Protein AF-A0A8T6V7D7-F1 (afdb_monomer)

Nearest PDB structures (foldseek):
  4m6a-assembly2_D  TM=6.029E-01  e=1.466E+00  synthetic construct
  4m6a-assembly5_J  TM=5.758E-01  e=1.054E+00  synthetic construct
  7y8i-assembly5_E  TM=4.824E-01  e=4.650E+00  Chelicerata
  4uwq-assembly1_K  TM=4.595E-01  e=7.217E+00  Thermus thermophilus HB27
  5j7k-assembly2_G  TM=4.296E-01  e=8.992E+00  synthetic construct

pLDDT: mean 87.3, std 9.47, range [51.34, 97.5]

Solvent-accessible surface area (backbone atoms only — not comparable to full-atom values): 4732 Å² total; per-residue (Å²): 132,92,47,72,46,80,86,77,84,90,76,86,88,80,81,48,80,43,42,38,21,30,49,29,38,23,82,88,38,101,68,58,44,66,58,76,28,74,78,41,51,90,52,80,62,32,76,70,87,69,74,58,72,25,32,40,36,41,34,33,24,41,96,90,39,79,77,47,74,51,75,47,75,50,84,114

Foldseek 3Di:
DFDWAADDDPDDPQPFPWKKKWKADAPPWPDGGTDIDTPGDPDVRDTDDDADFIKMKMFGHHPNDGPDMDMDTDHD

Secondary structure (DSSP, 8-state):
---EE----S---S--SEEEEEEE--TTSSS----EEESS-SSSSEE----S-EEEEEEEEETTEEEEEEEEEE--

Mean predicted aligned error: 4.6 Å

Radius of gyration: 12.96 Å; Cα contacts (8 Å, |Δi|>4): 155; chains: 1; bounding box: 33×19×40 Å

Structure (mmCIF, N/CA/C/O backbone):
data_AF-A0A8T6V7D7-F1
#
_entry.id   AF-A0A8T6V7D7-F1
#
loop_
_atom_site.group_PDB
_atom_site.id
_atom_site.type_symbol
_atom_site.label_atom_id
_atom_site.label_alt_id
_atom_site.label_comp_id
_atom_site.label_asym_id
_atom_site.label_entity_id
_atom_site.label_seq_id
_atom_site.pdbx_PDB_ins_code
_atom_site.Cartn_x
_atom_site.Cartn_y
_atom_site.Cartn_z
_atom_site.occupancy
_atom_site.B_iso_or_equiv
_atom_site.auth_seq_id
_atom_site.auth_comp_id
_atom_site.auth_asym_id
_atom_site.auth_atom_id
_atom_site.pdbx_PDB_model_num
ATOM 1 N N . MET A 1 1 ? 6.834 9.903 -22.872 1.00 51.34 1 MET A N 1
ATOM 2 C CA . MET A 1 1 ? 5.487 10.263 -22.384 1.00 51.34 1 MET A CA 1
ATOM 3 C C . MET A 1 1 ? 5.435 9.860 -20.922 1.00 51.34 1 MET A C 1
ATOM 5 O O .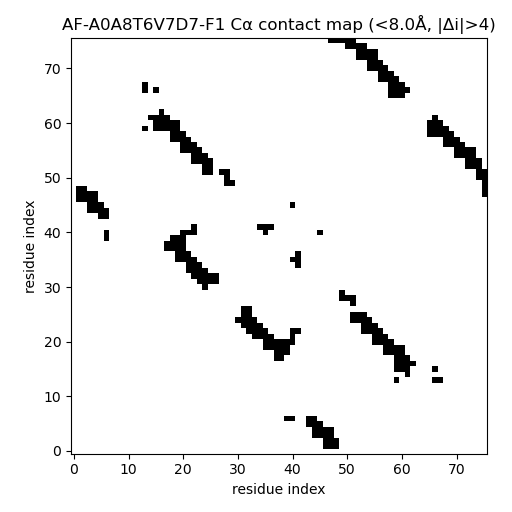 MET A 1 1 ? 5.348 8.671 -20.641 1.00 51.34 1 MET A O 1
ATOM 9 N N . ASP A 1 2 ? 5.588 10.807 -20.001 1.00 63.03 2 ASP A N 1
ATOM 10 C CA . ASP A 1 2 ? 5.504 10.546 -18.562 1.00 63.03 2 ASP A CA 1
ATOM 11 C C . ASP A 1 2 ? 4.041 10.285 -18.184 1.00 63.03 2 ASP A C 1
ATOM 13 O O . ASP A 1 2 ? 3.232 11.209 -18.090 1.00 63.03 2 ASP A O 1
ATOM 17 N N . ARG A 1 3 ? 3.678 9.009 -18.027 1.00 72.62 3 ARG A N 1
ATOM 18 C CA . ARG A 1 3 ? 2.346 8.618 -17.563 1.00 72.62 3 ARG A CA 1
ATOM 19 C C . ARG A 1 3 ? 2.275 8.882 -16.059 1.00 72.62 3 ARG A C 1
ATOM 21 O O . ARG A 1 3 ? 3.100 8.370 -15.301 1.00 72.62 3 ARG A O 1
ATOM 28 N N . LYS A 1 4 ? 1.320 9.717 -15.655 1.00 81.81 4 LYS A N 1
ATOM 29 C CA . LYS A 1 4 ? 1.038 10.036 -14.254 1.00 81.81 4 LYS A CA 1
ATOM 30 C C . LYS A 1 4 ? -0.125 9.181 -13.768 1.00 81.81 4 LYS A C 1
ATOM 32 O O . LYS A 1 4 ? -1.104 9.024 -14.498 1.00 81.81 4 LYS A O 1
ATOM 37 N N . ILE A 1 5 ? -0.001 8.631 -12.568 1.00 85.38 5 ILE A N 1
ATOM 38 C CA . ILE A 1 5 ? -1.024 7.814 -11.919 1.00 85.38 5 ILE A CA 1
ATOM 39 C C . ILE A 1 5 ? -1.403 8.486 -10.604 1.00 85.38 5 ILE A C 1
ATOM 41 O O . ILE A 1 5 ? -0.540 8.793 -9.787 1.00 85.38 5 ILE A O 1
ATOM 45 N N . GLU A 1 6 ? -2.700 8.698 -10.407 1.00 88.50 6 GLU A N 1
ATOM 46 C CA . GLU A 1 6 ? -3.262 9.189 -9.151 1.00 88.50 6 GLU A CA 1
ATOM 47 C C . GLU A 1 6 ? -3.965 8.039 -8.433 1.00 88.50 6 GLU A C 1
ATOM 49 O O . GLU A 1 6 ? -4.775 7.325 -9.034 1.00 88.50 6 GLU A O 1
ATOM 54 N N . PHE A 1 7 ? -3.676 7.870 -7.145 1.00 88.62 7 PHE A N 1
ATOM 55 C CA . PHE A 1 7 ? -4.333 6.877 -6.300 1.00 88.62 7 PHE A CA 1
ATOM 56 C C . PHE A 1 7 ? -5.271 7.575 -5.328 1.00 88.62 7 PHE A C 1
ATOM 58 O O . PHE A 1 7 ? -4.889 8.524 -4.650 1.00 88.62 7 PHE A O 1
ATOM 65 N N . ARG A 1 8 ? -6.523 7.117 -5.270 1.00 91.00 8 ARG A N 1
ATOM 66 C CA . ARG A 1 8 ? -7.559 7.716 -4.425 1.00 91.00 8 ARG A CA 1
ATOM 67 C C . ARG A 1 8 ? -8.445 6.636 -3.826 1.00 91.00 8 ARG A C 1
ATOM 69 O O . ARG A 1 8 ? -8.655 5.590 -4.436 1.00 91.00 8 ARG A O 1
ATOM 76 N N . ILE A 1 9 ? -8.996 6.920 -2.651 1.00 90.69 9 ILE A N 1
ATOM 77 C CA . ILE A 1 9 ? -10.068 6.120 -2.056 1.00 90.69 9 ILE A CA 1
ATOM 78 C C . ILE A 1 9 ? -11.385 6.641 -2.632 1.00 90.69 9 ILE A C 1
ATOM 80 O O . ILE A 1 9 ? -11.748 7.793 -2.414 1.00 90.69 9 ILE A O 1
ATOM 84 N N . SER A 1 10 ? -12.076 5.817 -3.419 1.00 89.06 10 SER A N 1
ATOM 85 C CA . SER A 1 10 ? -13.345 6.208 -4.053 1.00 89.06 10 SER A CA 1
ATOM 86 C C . SER A 1 10 ? -14.539 6.119 -3.104 1.00 89.06 10 SER A C 1
ATOM 88 O O . SER A 1 10 ? -15.526 6.826 -3.281 1.00 89.06 10 SER A O 1
ATOM 90 N N . THR A 1 11 ? -14.477 5.230 -2.116 1.00 87.62 11 THR A N 1
ATOM 91 C CA . THR A 1 11 ? -15.523 5.047 -1.109 1.00 87.62 11 THR A CA 1
ATOM 92 C C . THR A 1 11 ? -14.869 4.590 0.182 1.00 87.62 11 THR A C 1
ATOM 94 O O . THR A 1 11 ? -13.990 3.729 0.155 1.00 87.62 11 THR A O 1
ATOM 97 N N . ASP A 1 12 ? -15.292 5.181 1.292 1.00 89.19 12 ASP A N 1
ATOM 98 C CA . ASP A 1 12 ? -14.759 4.920 2.620 1.00 89.19 12 ASP A CA 1
ATOM 99 C C . ASP A 1 12 ? -15.911 4.766 3.614 1.00 89.19 12 ASP A C 1
ATOM 101 O O . ASP A 1 12 ? -16.643 5.718 3.869 1.00 89.19 12 ASP A O 1
ATOM 105 N N . ASP A 1 13 ? -16.044 3.558 4.157 1.00 91.06 13 ASP A N 1
ATOM 106 C CA . ASP A 1 13 ? -16.911 3.238 5.298 1.00 91.06 13 ASP A CA 1
ATOM 107 C C . ASP A 1 13 ? -16.105 2.532 6.406 1.00 91.06 13 ASP A C 1
ATOM 109 O O . ASP A 1 13 ? -16.626 1.794 7.238 1.00 91.06 13 ASP A O 1
ATOM 113 N N . THR A 1 14 ? -14.778 2.695 6.401 1.00 91.50 14 THR A N 1
ATOM 114 C CA . THR A 1 14 ? -13.923 2.012 7.380 1.00 91.50 14 THR A CA 1
ATOM 115 C C . THR A 1 14 ? -13.952 2.723 8.726 1.00 91.50 14 THR A C 1
ATOM 117 O O . THR A 1 14 ? -13.741 2.079 9.753 1.00 91.50 14 THR A O 1
ATOM 120 N N . GLY A 1 15 ? -14.207 4.040 8.712 1.00 92.25 15 GLY A N 1
ATOM 121 C CA . GLY A 1 15 ? -14.101 4.978 9.831 1.00 92.25 15 GLY A CA 1
ATOM 122 C C . GLY A 1 15 ? -12.697 5.039 10.447 1.00 92.25 15 GLY A C 1
ATOM 123 O O . GLY A 1 15 ? -12.573 5.165 11.666 1.00 92.25 15 GLY A O 1
ATOM 124 N N . ALA A 1 16 ? -11.660 4.832 9.641 1.00 95.31 16 ALA A N 1
ATOM 125 C CA . ALA A 1 16 ? -10.274 4.964 10.063 1.00 95.31 16 ALA A CA 1
ATOM 126 C C . ALA A 1 16 ? -9.918 6.408 10.449 1.00 95.31 16 ALA A C 1
ATOM 128 O O . ALA A 1 16 ? -10.444 7.365 9.884 1.00 95.31 16 ALA A O 1
ATOM 129 N N . ASP A 1 17 ? -8.964 6.547 11.367 1.00 95.44 17 ASP A N 1
ATOM 130 C CA . ASP A 1 17 ? -8.374 7.833 11.756 1.00 95.44 17 ASP A CA 1
ATOM 131 C C . ASP A 1 17 ? -7.305 8.281 10.748 1.00 95.44 17 ASP A C 1
ATOM 133 O O . ASP A 1 17 ? -7.038 9.470 10.574 1.00 95.44 17 ASP A O 1
ATOM 137 N N . LEU A 1 18 ? -6.655 7.311 10.096 1.00 95.00 18 LEU A N 1
ATOM 138 C CA . LEU A 1 18 ? -5.522 7.536 9.210 1.00 95.00 18 LEU A CA 1
ATOM 139 C C . LEU A 1 18 ? -5.486 6.509 8.080 1.00 95.00 18 LEU A C 1
ATOM 141 O O . LEU A 1 18 ? -5.688 5.316 8.292 1.00 95.00 18 LEU A O 1
ATOM 145 N N . TYR A 1 19 ? -5.099 6.970 6.894 1.00 95.94 19 TYR A N 1
ATOM 146 C CA . TYR A 1 19 ? -4.732 6.106 5.779 1.00 95.94 19 TYR A CA 1
ATOM 147 C C . TYR A 1 19 ? -3.236 6.132 5.548 1.00 95.94 19 TYR A C 1
ATOM 149 O O . TYR A 1 19 ? -2.640 7.203 5.456 1.00 95.94 19 TYR A O 1
ATOM 157 N N . LYS A 1 20 ? -2.632 4.956 5.414 1.00 96.88 20 LYS A N 1
ATOM 158 C CA . LYS A 1 20 ? -1.231 4.806 5.029 1.00 96.8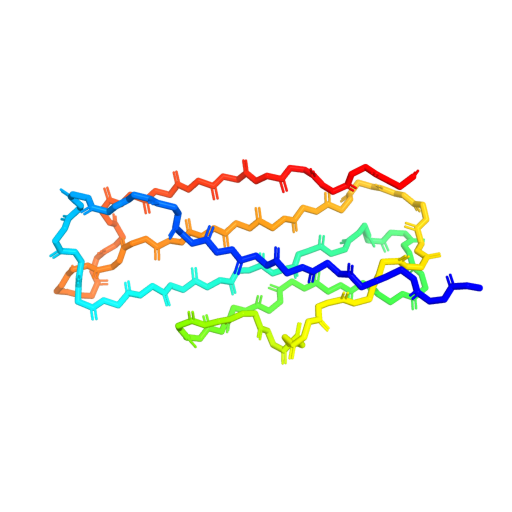8 20 LYS A CA 1
ATOM 159 C C . LYS A 1 20 ? -1.141 4.211 3.636 1.00 96.88 20 LYS A C 1
ATOM 161 O O . LYS A 1 20 ? -1.885 3.292 3.309 1.00 96.88 20 LYS A O 1
ATOM 166 N N . TRP A 1 21 ? -0.208 4.694 2.835 1.00 96.12 21 TRP A N 1
ATOM 167 C CA . TRP A 1 21 ? -0.021 4.271 1.454 1.00 96.12 21 TRP A CA 1
ATOM 168 C C . TRP A 1 21 ? 1.381 3.744 1.247 1.00 96.12 21 TRP A C 1
ATOM 170 O O . TRP A 1 21 ? 2.356 4.400 1.599 1.00 96.12 21 TRP A O 1
ATOM 180 N N . LYS A 1 22 ? 1.482 2.568 0.641 1.00 95.00 22 LYS A N 1
ATOM 181 C CA . LYS A 1 22 ? 2.733 1.958 0.221 1.00 95.00 22 LYS A CA 1
ATOM 182 C C . LYS A 1 22 ? 2.781 1.885 -1.285 1.00 95.00 22 LYS A C 1
ATOM 184 O O . LYS A 1 22 ? 1.921 1.250 -1.885 1.00 95.00 22 LYS A O 1
ATOM 189 N N . VAL A 1 23 ? 3.829 2.439 -1.876 1.00 91.75 23 VAL A N 1
ATOM 190 C CA . VAL A 1 23 ? 4.159 2.205 -3.284 1.00 91.75 23 VAL A CA 1
ATOM 191 C C . VAL A 1 23 ? 5.372 1.297 -3.314 1.00 91.75 23 VAL A C 1
ATOM 193 O O . VAL A 1 23 ? 6.435 1.655 -2.805 1.00 91.75 23 VAL A O 1
ATOM 196 N N . LYS A 1 24 ? 5.210 0.096 -3.868 1.00 91.12 24 LYS A N 1
ATOM 197 C CA . LYS A 1 24 ? 6.317 -0.836 -4.060 1.00 91.12 24 LYS A CA 1
ATOM 198 C C . LYS A 1 24 ? 6.561 -1.043 -5.541 1.00 91.12 24 LYS A C 1
ATOM 200 O O . LYS A 1 24 ? 5.681 -1.4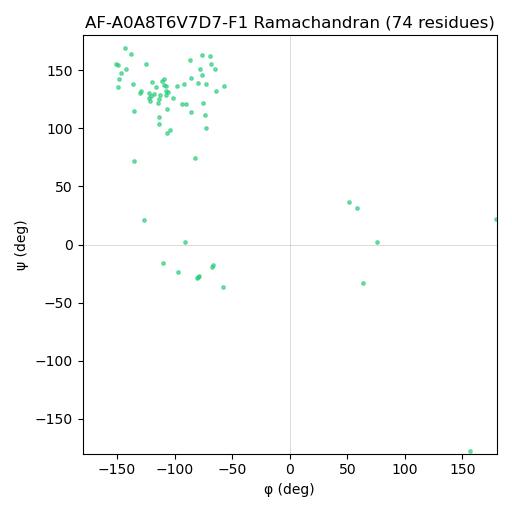89 -6.277 1.00 91.12 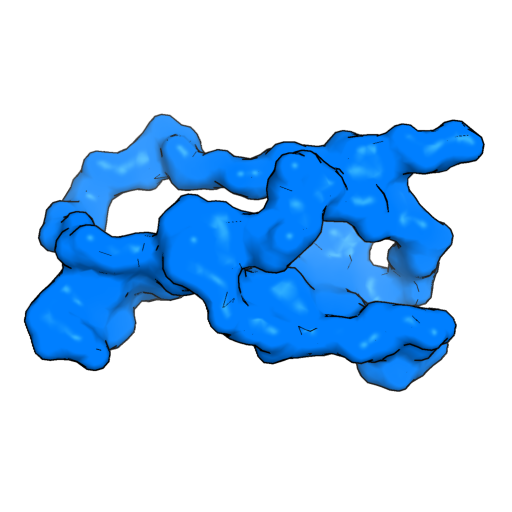24 LYS A O 1
ATOM 205 N N . ASN A 1 25 ? 7.787 -0.731 -5.934 1.00 89.56 25 ASN A N 1
ATOM 206 C CA . ASN A 1 25 ? 8.293 -1.078 -7.245 1.00 89.56 25 ASN A CA 1
ATOM 207 C C . ASN A 1 25 ? 8.886 -2.482 -7.231 1.00 89.56 25 ASN A C 1
ATOM 209 O O . ASN A 1 25 ? 9.251 -2.994 -6.170 1.00 89.56 25 ASN A O 1
ATOM 213 N N . ASP A 1 26 ? 8.980 -3.083 -8.414 1.00 85.75 26 ASP A N 1
ATOM 214 C CA . ASP A 1 26 ? 9.686 -4.346 -8.574 1.00 85.75 26 ASP A CA 1
ATOM 215 C C . ASP A 1 26 ? 11.136 -4.204 -8.082 1.00 85.75 26 ASP A C 1
ATOM 217 O O . ASP A 1 26 ? 11.799 -3.196 -8.350 1.00 85.75 26 ASP A O 1
ATOM 221 N N . ASP A 1 27 ? 11.619 -5.202 -7.346 1.00 85.75 27 ASP A N 1
ATOM 222 C CA . ASP A 1 27 ? 12.971 -5.192 -6.787 1.00 85.75 27 ASP A CA 1
ATOM 223 C C . ASP A 1 27 ? 14.048 -5.284 -7.884 1.00 85.75 27 ASP A C 1
ATOM 225 O O . ASP A 1 27 ? 15.188 -4.890 -7.646 1.00 85.75 27 ASP A O 1
ATOM 229 N N . SER A 1 28 ? 13.696 -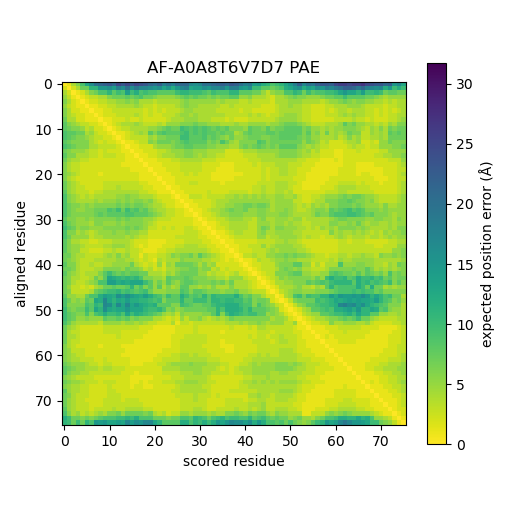5.739 -9.094 1.00 85.88 28 SER A N 1
ATOM 230 C CA . SER A 1 28 ? 14.575 -5.718 -10.268 1.00 85.88 28 SER A CA 1
ATOM 231 C C . SER A 1 28 ? 14.451 -4.448 -11.117 1.00 85.88 28 SER A C 1
ATOM 233 O O . SER A 1 28 ? 15.060 -4.378 -12.184 1.00 85.88 28 SER A O 1
ATOM 235 N N . SER A 1 29 ? 13.622 -3.477 -10.718 1.00 85.06 29 SER A N 1
ATOM 236 C CA . SER A 1 29 ? 13.521 -2.198 -11.430 1.00 85.06 29 SER A CA 1
ATOM 237 C C . SER A 1 29 ? 14.720 -1.294 -11.131 1.00 85.06 29 SER A C 1
ATOM 239 O O . SER A 1 29 ? 15.433 -1.490 -10.152 1.00 85.06 29 SER A O 1
ATOM 241 N N . GLU A 1 30 ? 14.935 -0.275 -11.965 1.00 84.69 30 GLU A N 1
ATOM 242 C CA . GLU A 1 30 ? 16.017 0.704 -11.765 1.00 84.69 30 GLU A CA 1
ATOM 243 C C . GLU A 1 30 ? 15.812 1.570 -10.507 1.00 84.69 30 GLU A C 1
ATOM 245 O O . GLU A 1 30 ? 16.760 2.169 -10.005 1.00 84.69 30 GLU A O 1
ATOM 250 N N . GLU A 1 31 ? 14.588 1.607 -9.969 1.00 82.88 31 GLU A N 1
ATOM 251 C CA . GLU A 1 31 ? 14.216 2.378 -8.781 1.00 82.88 31 GLU A CA 1
ATOM 252 C C . GLU A 1 31 ? 13.347 1.535 -7.823 1.00 82.88 31 GLU A C 1
ATOM 254 O O . GLU A 1 31 ? 12.133 1.768 -7.709 1.00 82.88 31 GLU A O 1
ATOM 259 N N . PRO A 1 32 ? 13.923 0.540 -7.120 1.00 84.50 32 PRO A N 1
ATOM 260 C CA . PRO A 1 32 ? 13.184 -0.269 -6.160 1.00 84.50 32 PRO A CA 1
ATOM 261 C C . PRO A 1 32 ? 12.702 0.604 -4.994 1.00 84.50 32 PRO A C 1
ATOM 263 O O . PRO A 1 32 ? 13.448 1.3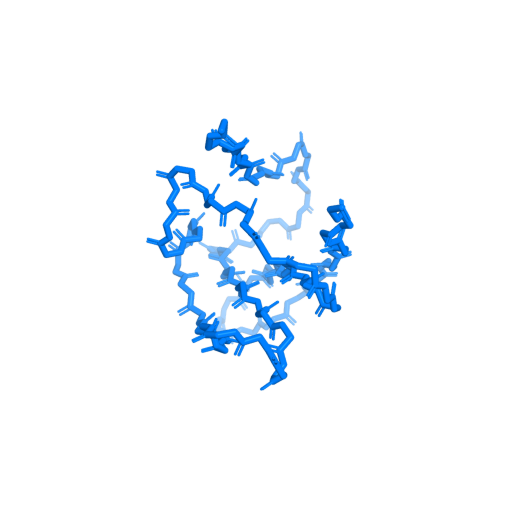96 -4.415 1.00 84.50 32 PRO A O 1
ATOM 266 N N . ARG A 1 33 ? 11.421 0.466 -4.643 1.00 87.19 33 ARG A N 1
ATOM 267 C CA . ARG A 1 33 ? 10.733 1.278 -3.626 1.00 87.19 33 ARG A CA 1
ATOM 268 C C . ARG A 1 33 ? 9.834 0.412 -2.756 1.00 87.19 33 ARG A C 1
ATOM 270 O O . ARG A 1 33 ? 9.512 -0.722 -3.104 1.00 87.19 33 ARG A O 1
ATOM 277 N N . GLY A 1 34 ? 9.419 0.948 -1.616 1.00 87.75 34 GLY A N 1
ATOM 278 C CA . GLY A 1 34 ? 8.530 0.254 -0.685 1.00 87.75 34 GLY A CA 1
ATOM 279 C C . GLY A 1 34 ? 8.208 1.049 0.572 1.00 87.75 34 GLY A C 1
ATOM 280 O O . GLY A 1 34 ? 7.871 0.437 1.588 1.00 87.75 34 GLY A O 1
ATOM 281 N N . GLU A 1 35 ? 8.361 2.375 0.523 1.00 92.19 35 GLU A N 1
ATOM 282 C CA . GLU A 1 35 ? 8.077 3.233 1.670 1.00 92.19 35 GLU A CA 1
ATOM 283 C C . GLU A 1 35 ? 6.579 3.296 1.970 1.00 92.19 35 GLU A C 1
ATOM 285 O O . GLU A 1 35 ? 5.751 2.980 1.117 1.00 92.19 35 GLU A O 1
ATOM 290 N N . ILE A 1 36 ? 6.249 3.727 3.186 1.00 94.00 36 ILE A N 1
ATOM 291 C CA . ILE A 1 36 ? 4.878 3.968 3.626 1.00 94.00 36 ILE A CA 1
ATOM 292 C C . ILE A 1 36 ? 4.744 5.450 3.980 1.00 94.00 36 ILE A C 1
ATOM 294 O O . ILE A 1 36 ? 5.565 5.967 4.737 1.00 94.00 36 ILE A O 1
ATOM 298 N N . SER A 1 37 ? 3.724 6.116 3.447 1.00 94.06 37 SER A N 1
ATOM 299 C CA . SER A 1 37 ? 3.416 7.531 3.679 1.00 94.06 37 SER A CA 1
ATOM 300 C C . SER A 1 37 ? 1.987 7.722 4.187 1.00 94.06 37 SER A C 1
ATOM 302 O O . SER A 1 37 ? 1.116 6.883 3.962 1.00 94.06 37 SER A O 1
ATOM 304 N N . ASP A 1 38 ? 1.753 8.824 4.894 1.00 93.62 38 ASP A N 1
ATOM 305 C CA . ASP A 1 38 ? 0.470 9.127 5.527 1.00 93.62 38 ASP A CA 1
ATOM 306 C C . ASP A 1 38 ? -0.415 9.961 4.585 1.00 93.62 38 ASP A C 1
ATOM 308 O O . ASP A 1 38 ? 0.046 10.886 3.917 1.00 93.62 38 ASP A O 1
ATOM 312 N N . HIS A 1 39 ? -1.704 9.627 4.533 1.00 88.88 39 HIS A N 1
ATOM 313 C CA . HIS A 1 39 ? -2.779 10.210 3.716 1.00 88.88 39 HIS A CA 1
ATOM 314 C C . HIS A 1 39 ? -2.653 10.079 2.188 1.00 88.88 39 HIS A C 1
ATOM 316 O O . HIS A 1 39 ? -3.676 9.909 1.529 1.00 88.88 39 HIS A O 1
ATOM 322 N N . HIS A 1 40 ? -1.447 10.099 1.623 1.00 87.75 40 HIS A N 1
ATOM 323 C CA . HIS A 1 40 ? -1.178 10.031 0.179 1.00 87.75 40 HIS A CA 1
ATOM 324 C C . HIS A 1 40 ? 0.086 9.216 -0.111 1.00 87.75 40 HIS A C 1
ATOM 326 O O . HIS A 1 40 ? 0.829 8.878 0.813 1.00 87.75 40 HIS A O 1
ATOM 332 N N . THR A 1 41 ? 0.335 8.873 -1.380 1.00 84.44 41 THR A N 1
ATOM 333 C CA . THR A 1 41 ? 1.615 8.288 -1.810 1.00 84.44 41 THR A CA 1
ATOM 334 C C . THR A 1 41 ? 2.733 9.321 -1.716 1.00 84.44 41 THR A C 1
ATOM 336 O O . THR A 1 41 ? 2.493 10.520 -1.794 1.00 84.44 41 THR A O 1
ATOM 339 N N . LYS A 1 42 ? 3.981 8.866 -1.565 1.00 83.38 42 LYS A N 1
ATOM 340 C CA . LYS A 1 42 ? 5.135 9.771 -1.450 1.00 83.38 42 LYS A CA 1
ATOM 341 C C . LYS A 1 42 ? 5.286 10.707 -2.654 1.00 83.38 42 LYS A C 1
ATOM 343 O O . LYS A 1 42 ? 5.687 11.851 -2.466 1.00 83.38 42 LYS A O 1
ATOM 348 N N . ASN A 1 43 ? 4.989 10.234 -3.864 1.00 79.44 43 ASN A N 1
ATOM 349 C CA . ASN A 1 43 ? 4.918 11.075 -5.049 1.00 79.44 43 ASN A CA 1
ATOM 350 C C . ASN A 1 43 ? 3.463 11.087 -5.517 1.00 79.44 43 ASN A C 1
ATOM 352 O O . ASN A 1 43 ? 2.986 10.110 -6.080 1.00 79.44 43 ASN A O 1
ATOM 356 N N . ASP A 1 44 ? 2.741 12.170 -5.260 1.00 79.19 44 ASP A N 1
ATOM 357 C CA . ASP A 1 44 ? 1.369 12.346 -5.734 1.00 79.19 44 ASP A CA 1
ATOM 358 C C . ASP A 1 44 ? 1.343 13.494 -6.759 1.00 79.19 44 ASP A C 1
ATOM 360 O O . ASP A 1 44 ? 1.589 14.646 -6.387 1.00 79.19 44 ASP A O 1
ATOM 364 N N . PRO A 1 45 ? 1.133 13.221 -8.063 1.00 77.56 45 PRO A N 1
ATOM 365 C CA . PRO A 1 45 ? 0.889 11.915 -8.692 1.00 77.56 45 PRO A CA 1
ATOM 366 C C . PRO A 1 45 ? 2.160 11.065 -8.892 1.00 77.56 45 PRO A C 1
ATOM 368 O O . PRO A 1 45 ? 3.246 11.594 -9.149 1.00 77.56 45 PRO A O 1
ATOM 371 N N . GLU A 1 46 ? 2.016 9.736 -8.878 1.00 83.00 46 GLU A N 1
ATOM 372 C CA . GLU A 1 46 ? 3.120 8.793 -9.102 1.00 83.00 46 GLU A CA 1
ATOM 373 C C . GLU A 1 46 ? 3.478 8.718 -10.598 1.00 83.00 46 GLU A C 1
ATOM 375 O O . GLU A 1 46 ? 2.615 8.798 -11.479 1.00 83.00 46 GLU A O 1
ATOM 380 N N . SER A 1 47 ? 4.763 8.524 -10.908 1.00 79.81 47 SER A N 1
ATOM 381 C CA . SER A 1 47 ? 5.230 8.285 -12.278 1.00 79.81 47 SER A CA 1
ATOM 382 C C . SER A 1 47 ? 5.495 6.805 -12.510 1.00 79.81 47 SER A C 1
ATOM 384 O O . SER A 1 47 ? 6.299 6.196 -11.804 1.00 79.81 47 SER A O 1
ATOM 386 N N . SER A 1 48 ? 4.883 6.236 -13.542 1.00 69.06 48 SER A N 1
ATOM 387 C CA . SER A 1 48 ? 5.029 4.819 -13.866 1.00 69.06 48 SER A CA 1
ATOM 388 C C . SER A 1 48 ? 5.907 4.672 -15.119 1.00 69.06 48 SER A C 1
ATOM 390 O O . SER A 1 48 ? 5.424 4.832 -16.243 1.00 69.06 48 SER A O 1
ATOM 392 N N . LYS A 1 49 ? 7.213 4.435 -14.936 1.00 69.62 49 LYS A N 1
ATOM 393 C CA . LYS A 1 49 ? 8.201 4.383 -16.038 1.00 69.62 49 LYS A CA 1
ATOM 394 C C . LYS A 1 49 ? 8.752 2.988 -16.334 1.00 69.62 49 LYS A C 1
ATOM 396 O O . LYS A 1 49 ? 9.305 2.782 -17.410 1.00 69.62 49 LYS A O 1
ATOM 401 N N . TYR A 1 50 ? 8.580 2.040 -15.417 1.00 66.88 50 TYR A N 1
ATOM 402 C CA . TYR A 1 50 ? 9.300 0.768 -15.433 1.00 66.88 50 TYR A CA 1
ATOM 403 C C . TYR A 1 50 ? 8.348 -0.418 -15.544 1.00 66.88 50 TYR A C 1
ATOM 405 O O . TYR A 1 50 ? 7.284 -0.433 -14.935 1.00 66.88 50 TYR A O 1
ATOM 413 N N . ARG A 1 51 ? 8.730 -1.418 -16.341 1.00 69.25 51 ARG A N 1
ATOM 414 C CA . ARG A 1 51 ? 8.011 -2.694 -16.400 1.00 69.25 51 ARG A CA 1
ATOM 415 C C . ARG A 1 51 ? 8.422 -3.550 -15.207 1.00 69.25 51 ARG A C 1
ATOM 417 O O . ARG A 1 51 ? 9.607 -3.626 -14.897 1.00 69.25 51 ARG A O 1
ATOM 424 N N . GLY A 1 52 ? 7.463 -4.233 -14.599 1.00 75.56 52 GLY A N 1
ATOM 425 C CA . GLY A 1 52 ? 7.710 -5.093 -13.446 1.00 75.56 52 GLY A CA 1
ATOM 426 C C . GLY A 1 52 ? 6.456 -5.290 -12.606 1.00 75.56 52 GLY A C 1
ATOM 427 O O . GLY A 1 52 ? 5.380 -4.783 -12.935 1.00 75.56 52 GLY A O 1
ATOM 428 N N . ASN A 1 53 ? 6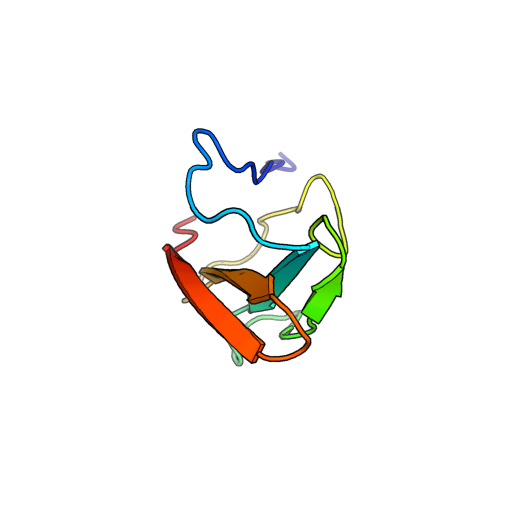.589 -6.022 -11.505 1.00 82.88 53 ASN A N 1
ATOM 429 C CA . ASN A 1 53 ? 5.514 -6.232 -10.542 1.00 82.88 53 ASN A CA 1
ATOM 430 C C . ASN A 1 53 ? 5.417 -5.044 -9.581 1.00 82.88 53 ASN A C 1
ATOM 432 O O . ASN A 1 53 ? 5.811 -5.117 -8.416 1.00 82.88 53 ASN A O 1
ATOM 436 N N . HIS A 1 54 ? 4.876 -3.937 -10.080 1.00 88.31 54 HIS A N 1
ATOM 437 C CA . HIS A 1 54 ? 4.591 -2.752 -9.279 1.00 88.31 54 HIS A CA 1
ATOM 438 C C . HIS A 1 54 ? 3.222 -2.883 -8.609 1.00 88.31 54 HIS A C 1
ATOM 440 O O . HIS A 1 54 ? 2.266 -3.400 -9.197 1.00 88.31 54 HIS A O 1
ATOM 446 N N . TYR A 1 55 ? 3.097 -2.391 -7.381 1.00 91.56 55 TYR A N 1
ATOM 447 C CA . TYR A 1 55 ? 1.804 -2.307 -6.713 1.00 91.56 55 TYR A CA 1
ATOM 448 C C . TYR A 1 55 ? 1.735 -1.128 -5.744 1.00 91.56 55 TYR A C 1
ATOM 450 O O . TYR A 1 55 ? 2.741 -0.685 -5.184 1.00 91.56 55 TYR A O 1
ATOM 458 N N . VAL A 1 56 ? 0.512 -0.666 -5.511 1.00 93.19 56 VAL A N 1
ATOM 459 C CA . VAL A 1 56 ? 0.167 0.232 -4.412 1.00 93.19 56 VAL A CA 1
ATOM 460 C C . VAL A 1 56 ? -0.663 -0.531 -3.382 1.00 93.19 56 VAL A C 1
ATOM 462 O O . VAL A 1 56 ? -1.480 -1.383 -3.735 1.00 93.19 56 VAL A O 1
ATOM 465 N N . GLU A 1 57 ? -0.451 -0.258 -2.102 1.00 95.81 57 GLU A N 1
ATOM 466 C CA . GLU A 1 57 ? -1.242 -0.808 -1.002 1.00 95.81 57 GLU A CA 1
ATOM 467 C C . GLU A 1 57 ? -1.691 0.334 -0.087 1.00 95.81 57 GLU A C 1
ATOM 469 O O . GLU A 1 57 ? -0.884 1.179 0.291 1.00 95.81 57 GLU A O 1
ATOM 474 N N . CYS A 1 58 ? -2.978 0.378 0.240 1.00 96.06 58 CYS A N 1
ATOM 475 C CA . CYS A 1 58 ? -3.559 1.331 1.178 1.00 96.06 58 CYS A CA 1
ATOM 476 C C . CYS A 1 58 ? -3.964 0.591 2.453 1.00 96.06 58 CYS A C 1
ATOM 478 O O . CYS A 1 58 ? -4.534 -0.501 2.377 1.00 96.06 58 CYS A O 1
ATOM 480 N N . TYR A 1 59 ? -3.686 1.186 3.607 1.00 96.81 59 TYR A N 1
ATOM 481 C CA . TYR A 1 59 ? -4.009 0.660 4.927 1.00 96.81 59 TYR A CA 1
ATOM 482 C C . TYR A 1 59 ? -4.877 1.666 5.672 1.00 96.81 59 TYR A C 1
ATOM 484 O O . TYR A 1 59 ? -4.481 2.818 5.829 1.00 96.81 59 TYR A O 1
ATOM 492 N N . ALA A 1 60 ? -6.024 1.214 6.159 1.00 97.25 60 ALA A N 1
ATOM 493 C CA . ALA A 1 60 ? -6.911 1.975 7.023 1.00 97.25 60 ALA A CA 1
ATOM 494 C C . ALA A 1 60 ? -6.515 1.709 8.481 1.00 97.25 60 ALA A C 1
ATOM 496 O O . ALA A 1 60 ? -6.508 0.555 8.916 1.00 97.25 60 ALA A O 1
ATOM 497 N N . ILE A 1 61 ? -6.151 2.750 9.223 1.00 97.50 61 ILE A N 1
ATOM 498 C CA . ILE A 1 61 ? -5.658 2.667 10.598 1.00 97.50 61 ILE A CA 1
ATOM 499 C C . ILE A 1 61 ? -6.675 3.307 11.540 1.00 97.50 61 ILE A C 1
ATOM 501 O O . ILE A 1 61 ? -7.060 4.456 11.335 1.00 97.50 61 ILE A O 1
ATOM 505 N N . ARG A 1 62 ? -7.062 2.589 12.595 1.00 97.44 62 ARG A N 1
ATOM 506 C CA . ARG A 1 62 ? -7.858 3.113 13.710 1.00 97.44 62 ARG A CA 1
ATOM 507 C C . ARG A 1 62 ? -7.184 2.774 15.033 1.00 97.44 62 ARG A C 1
ATOM 509 O O . ARG A 1 62 ? -6.764 1.631 15.208 1.00 97.44 62 ARG A O 1
ATOM 516 N N . ASP A 1 63 ? -7.036 3.748 15.927 1.00 96.25 63 ASP A N 1
ATOM 517 C CA . ASP A 1 63 ? -6.381 3.579 17.239 1.00 96.25 63 ASP A CA 1
ATOM 518 C C . ASP A 1 63 ? -4.981 2.929 17.145 1.00 96.25 63 ASP A C 1
ATOM 520 O O . ASP A 1 63 ? -4.577 2.103 17.962 1.00 96.25 63 ASP A O 1
ATOM 524 N N . GLY A 1 64 ? -4.231 3.259 16.087 1.00 95.00 64 GLY A N 1
ATOM 525 C CA . GLY A 1 64 ? -2.906 2.686 15.815 1.00 95.00 64 GLY A CA 1
ATOM 526 C C . GLY A 1 64 ? -2.909 1.254 15.260 1.00 95.00 64 GLY A C 1
ATOM 527 O O . GLY A 1 64 ? -1.837 0.703 15.003 1.00 95.00 64 GLY A O 1
ATOM 528 N N . VAL A 1 65 ? -4.078 0.656 15.017 1.00 96.31 65 VAL A N 1
ATOM 529 C CA . VAL A 1 65 ? -4.243 -0.699 14.473 1.00 96.31 65 VAL A CA 1
ATOM 530 C C . VAL A 1 65 ? -4.730 -0.643 13.026 1.00 96.31 65 VAL A C 1
ATOM 532 O O . VAL A 1 65 ? -5.637 0.110 12.684 1.00 96.31 65 VAL A O 1
ATOM 535 N N . CYS A 1 66 ? -4.145 -1.463 12.152 1.00 96.88 66 CYS A N 1
ATOM 536 C CA . CYS A 1 66 ? -4.623 -1.619 10.778 1.00 96.88 66 CYS A CA 1
ATOM 537 C C . CYS A 1 66 ? -5.925 -2.430 10.759 1.00 96.88 66 CYS A C 1
ATOM 539 O O . CYS A 1 66 ? -5.910 -3.625 11.057 1.00 96.88 66 CYS A O 1
ATOM 541 N N . ILE A 1 67 ? -7.036 -1.780 10.412 1.00 96.88 67 ILE A N 1
ATOM 542 C CA . ILE A 1 67 ? -8.379 -2.376 10.399 1.00 96.88 67 ILE A CA 1
ATOM 543 C C . ILE A 1 67 ? -8.811 -2.852 9.009 1.00 96.88 67 ILE A C 1
ATOM 545 O O . ILE A 1 67 ? -9.647 -3.744 8.899 1.00 96.88 67 ILE A O 1
ATOM 549 N N . ALA A 1 68 ? -8.231 -2.298 7.943 1.00 95.94 68 ALA A N 1
ATOM 550 C CA . ALA A 1 68 ? -8.478 -2.735 6.573 1.00 95.94 68 ALA A CA 1
ATOM 551 C C . ALA A 1 68 ? -7.258 -2.476 5.687 1.00 95.94 68 ALA A C 1
ATOM 553 O O . ALA A 1 68 ? -6.447 -1.590 5.960 1.00 95.94 68 ALA A O 1
ATOM 554 N N . LYS A 1 69 ? -7.136 -3.239 4.598 1.00 95.50 69 LYS A N 1
ATOM 555 C CA . LYS A 1 69 ? -6.118 -3.004 3.573 1.00 95.50 69 LYS A CA 1
ATOM 556 C C . LYS A 1 69 ? -6.620 -3.368 2.184 1.00 95.50 69 LYS A C 1
ATOM 558 O O . LYS A 1 69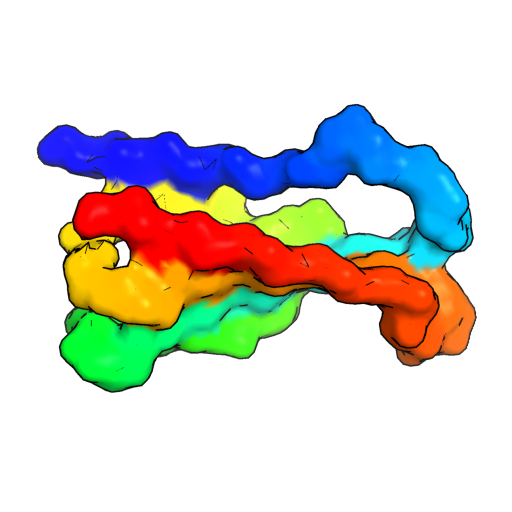 ? -7.374 -4.328 2.032 1.00 95.50 69 LYS A O 1
ATOM 563 N N . ALA A 1 70 ? -6.141 -2.652 1.177 1.00 94.69 70 ALA A N 1
ATOM 564 C CA . ALA A 1 70 ? -6.406 -2.939 -0.227 1.00 94.69 70 ALA A CA 1
ATOM 565 C C . ALA A 1 70 ? -5.119 -2.804 -1.040 1.00 94.69 70 ALA A C 1
ATOM 567 O O . ALA A 1 70 ? -4.354 -1.864 -0.835 1.00 94.69 70 ALA A O 1
ATOM 568 N N . ARG A 1 71 ? -4.888 -3.733 -1.973 1.00 94.50 71 ARG A N 1
ATOM 569 C CA . ARG A 1 71 ? -3.755 -3.694 -2.904 1.00 94.50 71 ARG A CA 1
ATOM 570 C C . ARG A 1 71 ? -4.268 -3.557 -4.330 1.00 94.50 71 ARG A C 1
ATOM 572 O O . ARG A 1 71 ? -5.146 -4.313 -4.735 1.00 94.50 71 ARG A O 1
ATOM 579 N N . GLN A 1 72 ? -3.644 -2.672 -5.098 1.00 91.62 72 GLN A N 1
ATOM 580 C CA . GLN A 1 72 ? -3.832 -2.564 -6.537 1.00 91.62 72 GLN A CA 1
ATOM 581 C C . GLN A 1 72 ? -2.492 -2.768 -7.248 1.00 91.62 72 GLN A C 1
ATOM 583 O O . GLN A 1 72 ? -1.523 -2.052 -6.998 1.00 91.62 72 GLN A O 1
ATOM 588 N N . ASN A 1 73 ? -2.445 -3.740 -8.159 1.00 90.19 73 ASN A N 1
ATOM 589 C CA . ASN A 1 73 ? -1.287 -3.925 -9.029 1.00 90.19 73 ASN A CA 1
ATOM 590 C C . ASN A 1 73 ? -1.260 -2.817 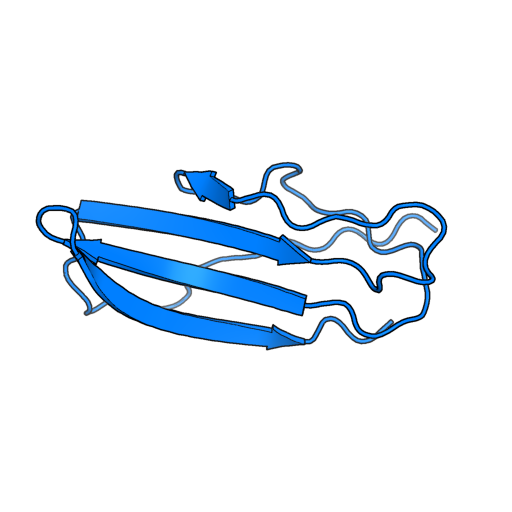-10.084 1.00 90.19 73 ASN A C 1
ATOM 592 O O . ASN A 1 73 ? -2.295 -2.471 -10.662 1.00 90.19 73 ASN A O 1
ATOM 596 N N . VAL A 1 74 ? -0.074 -2.288 -10.351 1.00 84.00 74 VAL A N 1
ATOM 597 C CA . VAL A 1 74 ? 0.167 -1.279 -11.378 1.00 84.00 74 VAL A CA 1
ATOM 598 C C . VAL A 1 74 ? 0.817 -1.994 -12.554 1.00 84.00 74 VAL A C 1
ATOM 600 O O . VAL A 1 74 ? 2.009 -2.285 -12.535 1.00 84.00 74 VAL A O 1
ATOM 603 N N . VAL A 1 75 ? 0.007 -2.329 -13.557 1.00 71.12 75 VAL A N 1
ATOM 604 C CA . VAL A 1 75 ? 0.486 -2.958 -14.793 1.00 71.12 75 VAL A CA 1
ATOM 605 C C . VAL A 1 75 ? 0.752 -1.853 -15.813 1.00 71.12 75 VAL A C 1
ATOM 607 O O . VAL A 1 75 ? -0.160 -1.090 -16.139 1.00 71.12 75 VAL A O 1
ATOM 610 N N . ILE A 1 76 ? 1.998 -1.760 -16.284 1.00 66.44 76 ILE A N 1
ATOM 611 C CA . ILE A 1 76 ? 2.430 -0.838 -17.349 1.00 66.44 76 ILE A CA 1
ATOM 612 C C . ILE A 1 76 ? 2.636 -1.600 -18.650 1.00 66.44 76 ILE A C 1
ATOM 614 O O . ILE A 1 76 ? 3.311 -2.654 -18.608 1.00 66.44 76 ILE A O 1
#

Sequence (76 aa):
MDRKIEFRISTDDTGADLYKWKVKNDDSSEEPRGEISDHHTKNDPESSKYRGNHYVECYAIRDGVCIAKARQNVVI